Protein AF-A0A8J7LAZ9-F1 (afdb_monomer_lite)

Foldseek 3Di:
DDPPPPPPPPLFAKAFDPVLVVVLVVLQQVCCVVPVVRDHDDLVRLCVLLVHDSVLVVCRLVVVGHDHPVSSCSSQVSSPHDDDPNGIDGDDPPPPPPCPPPPDDDDDDDDDDPDDVPPPPPPPPPPDPDDDDDDDDDD

Organism: NCBI:txid2794033

pLDDT: mean 71.01, std 21.29, range [34.72, 94.5]

Structure (mmCIF, N/CA/C/O backbone):
data_AF-A0A8J7LAZ9-F1
#
_entry.id   AF-A0A8J7LAZ9-F1
#
loop_
_atom_site.group_PDB
_atom_site.id
_atom_site.type_symbol
_atom_site.label_atom_id
_atom_site.label_alt_id
_atom_site.label_comp_id
_atom_site.label_asym_id
_atom_site.label_entity_id
_atom_site.label_seq_id
_atom_site.pdbx_PDB_ins_code
_atom_site.Cartn_x
_atom_site.Cartn_y
_atom_site.Cartn_z
_atom_site.occupancy
_atom_site.B_iso_or_equiv
_atom_site.auth_seq_id
_atom_site.auth_comp_id
_atom_site.auth_asym_id
_atom_site.auth_atom_id
_atom_site.pdbx_PDB_model_num
ATOM 1 N N . MET A 1 1 ? 33.667 28.204 -15.183 1.00 37.75 1 MET A N 1
ATOM 2 C CA . MET A 1 1 ? 33.132 26.917 -15.675 1.00 37.75 1 MET A CA 1
ATOM 3 C C . MET A 1 1 ? 32.092 26.445 -14.673 1.00 37.75 1 MET A C 1
ATOM 5 O O . MET A 1 1 ? 32.464 26.043 -13.579 1.00 37.75 1 MET A O 1
ATOM 9 N N . GLU A 1 2 ? 30.807 26.599 -14.987 1.00 44.19 2 GLU A N 1
ATOM 10 C CA . GLU A 1 2 ? 29.714 26.101 -14.142 1.00 44.19 2 GLU A CA 1
ATOM 11 C C . GLU A 1 2 ? 29.584 24.583 -14.300 1.00 44.19 2 GLU A C 1
ATOM 13 O O . GLU A 1 2 ? 29.330 24.072 -15.390 1.00 44.19 2 GLU A O 1
ATOM 18 N N . LEU A 1 3 ? 29.763 23.855 -13.200 1.00 48.12 3 LEU A N 1
ATOM 19 C CA . LEU A 1 3 ? 29.484 22.426 -13.121 1.00 48.12 3 LEU A CA 1
ATOM 20 C C . LEU A 1 3 ? 27.966 22.229 -13.036 1.00 48.12 3 LEU A C 1
ATOM 22 O O . LEU A 1 3 ? 27.393 22.187 -11.947 1.00 48.12 3 LEU A O 1
ATOM 26 N N . GLN A 1 4 ? 27.312 22.091 -14.190 1.00 49.25 4 GLN A N 1
ATOM 27 C CA . GLN A 1 4 ? 25.940 21.591 -14.292 1.00 49.25 4 GLN A CA 1
ATOM 28 C C . GLN A 1 4 ? 25.941 20.111 -13.885 1.00 49.25 4 GLN A C 1
ATOM 30 O O . GLN A 1 4 ? 26.047 19.199 -14.703 1.00 49.25 4 GLN A O 1
ATOM 35 N N . GLN A 1 5 ? 25.899 19.869 -12.576 1.00 47.53 5 GLN A N 1
ATOM 36 C CA . GLN A 1 5 ? 25.811 18.541 -11.990 1.00 47.53 5 GLN A CA 1
ATOM 37 C C . GLN A 1 5 ? 24.393 18.011 -12.230 1.00 47.53 5 GLN A C 1
ATOM 39 O O . GLN A 1 5 ? 23.521 18.100 -11.362 1.00 47.53 5 GLN A O 1
ATOM 44 N N . SER A 1 6 ? 24.147 17.461 -13.421 1.00 47.62 6 SER A N 1
ATOM 45 C CA . SER A 1 6 ? 22.967 16.649 -13.701 1.00 47.62 6 SER A CA 1
ATOM 46 C C . SER A 1 6 ? 23.051 15.398 -12.828 1.00 47.62 6 SER A C 1
ATOM 48 O O . SER A 1 6 ? 23.594 14.357 -13.189 1.00 47.62 6 SER A O 1
ATOM 50 N N . LYS A 1 7 ? 22.555 15.515 -11.590 1.00 49.72 7 LYS A N 1
ATOM 51 C CA . LYS A 1 7 ? 22.322 14.373 -10.708 1.00 49.72 7 LYS A CA 1
ATOM 52 C C . LYS A 1 7 ? 21.260 13.515 -11.376 1.00 49.72 7 LYS A C 1
ATOM 54 O O . LYS A 1 7 ? 20.069 13.677 -11.108 1.00 49.72 7 LYS A O 1
ATOM 59 N N . THR A 1 8 ? 21.696 12.586 -12.220 1.00 50.84 8 THR A N 1
ATOM 60 C CA . THR A 1 8 ? 20.901 11.465 -12.709 1.00 50.84 8 THR A CA 1
ATOM 61 C C . THR A 1 8 ? 20.513 10.652 -11.481 1.00 50.84 8 THR A C 1
ATOM 63 O O . THR A 1 8 ? 21.231 9.752 -11.035 1.00 50.84 8 THR A O 1
ATOM 66 N N . LYS A 1 9 ? 19.414 11.051 -10.829 1.00 53.47 9 LYS A N 1
ATOM 67 C CA . LYS A 1 9 ? 18.845 10.337 -9.691 1.00 53.47 9 LYS A CA 1
ATOM 68 C C . LYS A 1 9 ? 18.480 8.964 -10.220 1.00 53.47 9 LYS A C 1
ATOM 70 O O . LYS A 1 9 ? 17.484 8.822 -10.922 1.00 53.47 9 LYS A O 1
ATOM 75 N N . ARG A 1 10 ? 19.307 7.963 -9.910 1.00 49.12 10 ARG A N 1
ATOM 76 C CA . ARG A 1 10 ? 19.006 6.563 -10.204 1.00 49.12 10 ARG A CA 1
ATOM 77 C C . ARG A 1 10 ? 17.632 6.287 -9.600 1.00 49.12 10 ARG A C 1
ATOM 79 O O . ARG A 1 10 ? 17.511 6.239 -8.376 1.00 49.12 10 ARG A O 1
ATOM 86 N N . ARG A 1 11 ? 16.592 6.164 -10.429 1.00 57.66 11 ARG A N 1
ATOM 87 C CA . ARG A 1 11 ? 15.229 5.866 -9.971 1.00 57.66 11 ARG A CA 1
ATOM 88 C C . ARG A 1 11 ? 15.141 4.376 -9.642 1.00 57.66 11 ARG A C 1
ATOM 90 O O . ARG A 1 11 ? 14.422 3.635 -10.284 1.00 57.66 11 ARG A O 1
ATOM 97 N N . ARG A 1 12 ? 15.934 3.927 -8.669 1.00 63.78 12 ARG A N 1
ATOM 98 C CA . ARG A 1 12 ? 15.842 2.572 -8.124 1.00 63.78 12 ARG A CA 1
ATOM 99 C C . ARG A 1 12 ? 14.596 2.508 -7.249 1.00 63.78 12 ARG A C 1
ATOM 101 O O . ARG A 1 12 ? 14.383 3.396 -6.427 1.00 63.78 12 ARG A O 1
ATOM 108 N N . GLY A 1 13 ? 13.787 1.479 -7.448 1.00 82.38 13 GLY A N 1
ATOM 109 C CA . GLY A 1 13 ? 12.598 1.222 -6.646 1.00 82.38 13 GLY A CA 1
ATOM 110 C C . GLY A 1 13 ? 11.425 0.736 -7.486 1.00 82.38 13 GLY A C 1
ATOM 111 O O . GLY A 1 13 ? 11.516 0.573 -8.703 1.00 82.38 13 GLY A O 1
ATOM 112 N N . VAL A 1 14 ? 10.314 0.511 -6.804 1.00 86.06 14 VAL A N 1
ATOM 113 C CA . VAL A 1 14 ? 9.030 0.125 -7.379 1.00 86.06 14 VAL A CA 1
ATOM 114 C C . VAL A 1 14 ? 8.025 1.255 -7.192 1.00 86.06 14 VAL A C 1
ATOM 116 O O . VAL A 1 14 ? 8.060 1.972 -6.192 1.00 86.06 14 VAL A O 1
ATOM 119 N N . VAL A 1 15 ? 7.137 1.440 -8.157 1.00 88.25 15 VAL A N 1
ATOM 120 C CA . VAL A 1 15 ? 6.013 2.382 -8.062 1.00 88.25 15 VAL A CA 1
ATOM 121 C C . VAL A 1 15 ? 4.710 1.613 -8.165 1.00 88.25 15 VAL A C 1
ATOM 123 O O . VAL A 1 15 ? 4.652 0.592 -8.848 1.00 88.25 15 VAL A O 1
ATOM 126 N N . LEU A 1 16 ? 3.668 2.095 -7.488 1.00 88.50 16 LEU A N 1
ATOM 127 C CA . LEU A 1 16 ? 2.341 1.513 -7.642 1.00 88.50 16 LEU A CA 1
ATOM 128 C C . LEU A 1 16 ? 1.821 1.760 -9.055 1.00 88.50 16 LEU A C 1
ATOM 130 O O . LEU A 1 16 ? 1.909 2.874 -9.581 1.00 88.50 16 LEU A O 1
ATOM 134 N N . THR A 1 17 ? 1.252 0.716 -9.648 1.00 89.19 17 THR A N 1
ATOM 135 C CA . THR A 1 17 ? 0.419 0.859 -10.839 1.00 89.19 17 THR A CA 1
ATOM 136 C C . THR A 1 17 ? -0.884 1.560 -10.455 1.00 89.19 17 THR A C 1
ATOM 138 O O . THR A 1 17 ? -1.249 1.651 -9.280 1.00 89.19 17 THR A O 1
ATOM 141 N N . SER A 1 18 ? -1.632 2.036 -11.448 1.00 88.19 18 SER A N 1
ATOM 142 C CA . SER A 1 18 ? -2.982 2.565 -11.221 1.00 88.19 18 SER A CA 1
ATOM 143 C C . SER A 1 18 ? -3.899 1.544 -10.531 1.00 88.19 18 SER A C 1
ATOM 145 O O . SER A 1 18 ? -4.745 1.928 -9.728 1.00 88.19 18 SER A O 1
ATOM 147 N N . ILE A 1 19 ? -3.700 0.250 -10.799 1.00 90.88 19 ILE A N 1
ATOM 148 C CA . ILE A 1 19 ? -4.445 -0.857 -10.188 1.00 90.88 19 ILE A CA 1
ATOM 149 C C . ILE A 1 19 ? -4.087 -0.990 -8.705 1.00 90.88 19 ILE A C 1
ATOM 151 O O . ILE A 1 19 ? -4.980 -0.962 -7.860 1.00 90.88 19 ILE A O 1
ATOM 155 N N . GLY A 1 20 ? -2.793 -1.079 -8.383 1.00 90.81 20 GLY A N 1
ATOM 156 C CA . GLY A 1 20 ? -2.339 -1.210 -6.998 1.00 90.81 20 GLY A CA 1
ATOM 157 C C . GLY A 1 20 ? -2.714 -0.004 -6.142 1.00 90.81 20 GLY A C 1
ATOM 158 O O . GLY A 1 20 ? -3.124 -0.164 -4.995 1.00 90.81 20 GLY A O 1
ATOM 159 N N . LEU A 1 21 ? -2.652 1.200 -6.721 1.00 90.06 21 LEU A N 1
ATOM 160 C CA . LEU A 1 21 ? -3.058 2.428 -6.041 1.00 90.06 21 LEU A CA 1
ATOM 161 C C . LEU A 1 21 ? -4.550 2.420 -5.689 1.00 90.06 21 LEU A C 1
ATOM 163 O O . LEU A 1 21 ? -4.900 2.699 -4.546 1.00 90.06 21 LEU A O 1
ATOM 167 N N . LYS A 1 22 ? -5.416 2.054 -6.642 1.00 91.44 22 LYS A N 1
ATOM 168 C CA . LYS A 1 22 ? -6.865 1.952 -6.409 1.00 91.44 22 LYS A CA 1
ATOM 169 C C . LYS A 1 22 ? -7.198 0.912 -5.344 1.00 91.44 22 LYS A C 1
ATOM 171 O O . LYS A 1 22 ? -8.017 1.190 -4.477 1.00 91.44 22 LYS A O 1
ATOM 176 N N . ARG A 1 23 ? -6.546 -0.256 -5.380 1.00 93.75 23 ARG A N 1
ATOM 177 C CA . ARG A 1 23 ? -6.754 -1.313 -4.377 1.00 93.75 23 ARG A CA 1
ATOM 178 C C . ARG A 1 23 ? -6.375 -0.847 -2.977 1.00 93.75 23 ARG A C 1
ATOM 180 O O . ARG A 1 23 ? -7.158 -1.033 -2.055 1.00 93.75 23 ARG A O 1
ATOM 187 N N . LEU A 1 24 ? -5.218 -0.198 -2.831 1.00 92.00 24 LEU A N 1
ATOM 188 C CA . LEU A 1 24 ? -4.795 0.347 -1.542 1.00 92.00 24 LEU A CA 1
ATOM 189 C C . LEU A 1 24 ? -5.757 1.439 -1.049 1.00 92.00 24 LEU A C 1
ATOM 191 O O . LEU A 1 24 ? -6.107 1.456 0.124 1.00 92.00 24 LEU A O 1
ATOM 195 N N . GLN A 1 25 ? -6.224 2.320 -1.938 1.00 91.00 25 GLN A N 1
ATOM 196 C CA . GLN A 1 25 ? -7.209 3.353 -1.594 1.00 91.00 25 GLN A CA 1
ATOM 197 C C . GLN A 1 25 ? -8.552 2.765 -1.156 1.00 91.00 25 GLN A C 1
ATOM 199 O O . GLN A 1 25 ? -9.130 3.253 -0.193 1.00 91.00 25 GLN A O 1
ATOM 204 N N . GLN A 1 26 ? -9.039 1.720 -1.828 1.00 92.38 26 GLN A N 1
ATOM 205 C CA . GLN A 1 26 ? -10.262 1.027 -1.418 1.00 92.38 26 GLN A CA 1
ATOM 206 C C . GLN A 1 26 ? -10.112 0.391 -0.037 1.00 92.38 26 GLN A C 1
ATOM 208 O O . GLN A 1 26 ? -10.969 0.604 0.806 1.00 92.38 26 GLN A O 1
ATOM 213 N N . ALA A 1 27 ? -8.993 -0.288 0.226 1.00 93.06 27 ALA A N 1
ATOM 214 C CA . ALA A 1 27 ? -8.709 -0.848 1.547 1.00 93.06 27 ALA A CA 1
ATOM 215 C C . ALA A 1 27 ? -8.694 0.222 2.648 1.00 93.06 27 ALA A C 1
ATOM 217 O O . ALA A 1 27 ? -9.222 -0.003 3.732 1.00 93.06 27 ALA A O 1
ATOM 218 N N . ILE A 1 28 ? -8.106 1.392 2.365 1.00 91.75 28 ILE A N 1
ATOM 219 C CA . ILE A 1 28 ? -8.120 2.526 3.295 1.00 91.75 28 ILE A CA 1
ATOM 220 C C . ILE A 1 28 ? -9.552 2.981 3.561 1.00 91.75 28 ILE A C 1
ATOM 222 O O . ILE A 1 28 ? -9.930 3.101 4.716 1.00 91.75 28 ILE A O 1
ATOM 226 N N . LEU A 1 29 ? -10.353 3.188 2.515 1.00 90.94 29 LEU A N 1
ATOM 227 C CA . LEU A 1 29 ? -11.747 3.615 2.653 1.00 90.94 29 LEU A CA 1
ATOM 228 C C . LEU A 1 29 ? -12.592 2.604 3.437 1.00 90.94 29 LEU A C 1
ATOM 230 O O . LEU A 1 29 ? -13.391 2.996 4.284 1.00 90.94 29 LEU A O 1
ATOM 234 N N . ASP A 1 30 ? -12.418 1.312 3.168 1.00 91.56 30 ASP A N 1
ATOM 235 C CA . ASP A 1 30 ? -13.134 0.262 3.886 1.00 91.56 30 ASP A CA 1
ATOM 236 C C . ASP A 1 30 ? -12.752 0.279 5.370 1.00 91.56 30 ASP A C 1
ATOM 238 O O . ASP A 1 30 ? -13.636 0.239 6.225 1.00 91.56 30 ASP A O 1
ATOM 242 N N . ALA A 1 31 ? -11.462 0.439 5.678 1.00 90.62 31 ALA A N 1
ATOM 243 C CA . ALA A 1 31 ? -10.976 0.550 7.048 1.00 90.62 31 ALA A CA 1
ATOM 244 C C . ALA A 1 31 ? -11.416 1.854 7.743 1.00 90.62 31 ALA A C 1
ATOM 246 O O . ALA A 1 31 ? -11.716 1.847 8.934 1.00 90.62 31 ALA A O 1
ATOM 247 N N . GLU A 1 32 ? -11.527 2.972 7.024 1.00 91.75 32 GLU A N 1
ATOM 248 C CA . GLU A 1 32 ? -12.097 4.219 7.554 1.00 91.75 32 GLU A CA 1
ATOM 249 C C . GLU A 1 32 ? -13.558 4.011 7.980 1.00 91.75 32 GLU A C 1
ATOM 251 O O . GLU A 1 32 ? -13.965 4.435 9.063 1.00 91.75 32 GLU A O 1
ATOM 256 N N . VAL A 1 33 ? -14.346 3.308 7.161 1.00 89.88 33 VAL A N 1
ATOM 257 C CA . VAL A 1 33 ? -15.755 3.013 7.455 1.00 89.88 33 VAL A CA 1
ATOM 258 C C . VAL A 1 33 ? -15.905 2.032 8.617 1.00 89.88 33 VAL A C 1
ATOM 260 O O . VAL A 1 33 ? -16.789 2.227 9.454 1.00 89.88 33 VAL A O 1
ATOM 263 N N . THR A 1 34 ? -15.080 0.987 8.679 1.00 90.62 34 THR A N 1
ATOM 264 C CA . THR A 1 34 ? -15.206 -0.066 9.698 1.00 90.62 34 THR A CA 1
ATOM 265 C C . THR A 1 34 ? -14.556 0.305 11.027 1.00 90.62 34 THR A C 1
ATOM 267 O O . THR A 1 34 ? -15.121 0.002 12.076 1.00 90.62 34 THR A O 1
ATOM 270 N N . GLU A 1 35 ? -13.401 0.969 11.005 1.00 89.00 35 GLU A N 1
ATOM 271 C CA . GLU A 1 35 ? -12.581 1.209 12.198 1.00 89.00 35 GLU A CA 1
ATOM 272 C C . GLU A 1 35 ? -12.618 2.662 12.675 1.00 89.00 35 GLU A C 1
ATOM 274 O O . GLU A 1 35 ? -12.452 2.911 13.867 1.00 89.00 35 GLU A O 1
ATOM 279 N N . ASN A 1 36 ? -12.861 3.623 11.778 1.00 89.31 36 ASN A N 1
ATOM 280 C CA . ASN A 1 36 ? -12.822 5.051 12.102 1.00 89.31 36 ASN A CA 1
ATOM 281 C C . ASN A 1 36 ? -14.190 5.737 12.013 1.00 89.31 36 ASN A C 1
ATOM 283 O O . ASN A 1 36 ? -14.266 6.936 11.778 1.00 89.31 36 ASN A O 1
ATOM 287 N N . GLN A 1 37 ? -15.284 4.985 12.162 1.00 86.81 37 GLN A N 1
ATOM 288 C CA . GLN A 1 37 ? -16.660 5.510 12.109 1.00 86.81 37 GLN A CA 1
ATOM 289 C C . GLN A 1 37 ? -17.004 6.253 10.798 1.00 86.81 37 GLN A C 1
ATOM 291 O O . GLN A 1 37 ? -17.985 6.995 10.733 1.00 86.81 37 GLN A O 1
ATOM 296 N N . GLY A 1 38 ? -16.232 6.024 9.732 1.00 85.06 38 GLY A N 1
ATOM 297 C CA . GLY A 1 38 ? -16.350 6.724 8.454 1.00 85.06 38 GLY A CA 1
ATOM 298 C C . GLY A 1 38 ? -15.568 8.035 8.360 1.00 85.06 38 GLY A C 1
ATOM 299 O O . GLY A 1 38 ? -15.676 8.710 7.333 1.00 85.06 38 GLY A O 1
ATOM 300 N N . ASP A 1 39 ? -14.787 8.396 9.378 1.00 87.06 39 ASP A N 1
ATOM 301 C CA . ASP A 1 39 ? -13.891 9.545 9.322 1.00 87.06 39 ASP A CA 1
ATOM 302 C C . ASP A 1 39 ? -12.633 9.219 8.513 1.00 87.06 39 ASP A C 1
ATOM 304 O O . ASP A 1 39 ? -12.080 8.118 8.574 1.00 87.06 39 ASP A O 1
ATOM 308 N N . ARG A 1 40 ? -12.146 10.211 7.765 1.00 87.38 40 ARG A N 1
ATOM 309 C CA . ARG A 1 40 ? -10.948 10.063 6.933 1.00 87.38 40 ARG A CA 1
ATOM 310 C C . ARG A 1 40 ? -9.686 10.019 7.778 1.00 87.38 40 ARG A C 1
ATOM 312 O O . ARG A 1 40 ? -9.546 10.820 8.704 1.00 87.38 40 ARG A O 1
ATOM 319 N N . TRP A 1 41 ? -8.730 9.178 7.399 1.00 88.56 41 TRP A N 1
ATOM 320 C CA . TRP A 1 41 ? -7.415 9.194 8.028 1.00 88.56 41 TRP A CA 1
ATOM 321 C C . TRP A 1 41 ? -6.507 10.274 7.466 1.00 88.56 41 TRP A C 1
ATOM 323 O O . TRP A 1 41 ? -6.463 10.554 6.264 1.00 88.56 41 TRP A O 1
ATOM 333 N N . THR A 1 42 ? -5.727 10.869 8.362 1.00 90.44 42 THR A N 1
ATOM 334 C CA . THR A 1 42 ? -4.651 11.775 7.982 1.00 90.44 42 THR A CA 1
ATOM 335 C C . THR A 1 42 ? -3.428 10.997 7.492 1.00 90.44 42 THR A C 1
ATOM 337 O O . THR A 1 42 ? -3.287 9.786 7.687 1.00 90.44 42 THR A O 1
ATOM 340 N N . ILE A 1 43 ? -2.502 11.710 6.848 1.00 89.25 43 ILE A N 1
ATOM 341 C CA . ILE A 1 43 ? -1.226 11.144 6.394 1.00 89.25 43 ILE A CA 1
ATOM 342 C C . ILE A 1 43 ? -0.422 10.584 7.573 1.00 89.25 43 ILE A C 1
ATOM 344 O O . ILE A 1 43 ? 0.255 9.572 7.415 1.00 89.25 43 ILE A O 1
ATOM 348 N N . GLU A 1 44 ? -0.507 11.223 8.736 1.00 90.62 44 GLU A N 1
ATOM 349 C CA . GLU A 1 44 ? 0.154 10.822 9.977 1.00 90.62 44 GLU A CA 1
ATOM 350 C C . GLU A 1 44 ? -0.437 9.511 10.504 1.00 90.62 44 GLU A C 1
ATOM 352 O O . GLU A 1 44 ? 0.303 8.559 10.727 1.00 90.62 44 GLU A O 1
ATOM 357 N N . GLN A 1 45 ? -1.766 9.401 10.571 1.00 90.94 45 GLN A N 1
ATOM 358 C CA . GLN A 1 45 ? -2.440 8.171 11.006 1.00 90.94 45 GLN A CA 1
ATOM 359 C C . GLN A 1 45 ? -2.136 6.988 10.074 1.00 90.94 45 GLN A C 1
ATOM 361 O O . GLN A 1 45 ? -1.846 5.880 10.526 1.00 90.94 45 GLN A O 1
ATOM 366 N N . LEU A 1 46 ? -2.145 7.227 8.760 1.00 91.75 46 LEU A N 1
ATOM 367 C CA . LEU A 1 46 ? -1.763 6.226 7.762 1.00 91.75 46 LEU A CA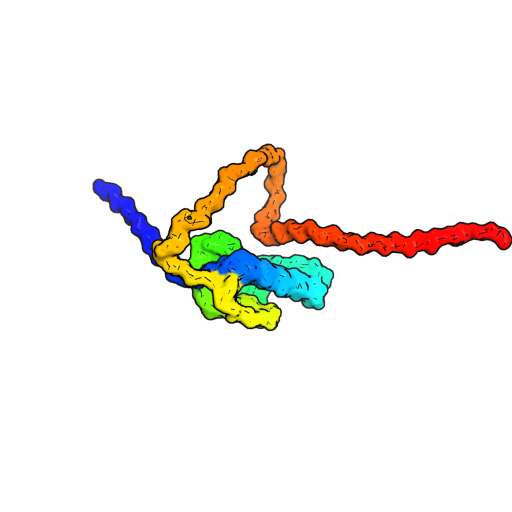 1
ATOM 368 C C . LEU A 1 46 ? -0.286 5.831 7.875 1.00 91.75 46 LEU A C 1
ATOM 370 O O . LEU A 1 46 ? 0.047 4.653 7.760 1.00 91.75 46 LEU A O 1
ATOM 374 N N . SER A 1 47 ? 0.592 6.812 8.087 1.00 91.88 47 SER A N 1
ATOM 375 C CA . SER A 1 47 ? 2.032 6.629 8.307 1.00 91.88 47 SER A CA 1
ATOM 376 C C . SER A 1 47 ? 2.283 5.710 9.503 1.00 91.88 47 SER A C 1
ATOM 378 O O . SER A 1 47 ? 3.008 4.720 9.372 1.00 91.88 47 SER A O 1
ATOM 380 N N . ASP A 1 48 ? 1.621 5.986 10.625 1.00 92.38 48 ASP A N 1
ATOM 381 C CA . ASP A 1 48 ? 1.743 5.208 11.857 1.00 92.38 48 ASP A CA 1
ATOM 382 C C . ASP A 1 48 ? 1.212 3.783 11.671 1.00 92.38 48 ASP A C 1
ATOM 384 O O . ASP A 1 48 ? 1.907 2.815 11.984 1.00 92.38 48 ASP A O 1
ATOM 388 N N . ARG A 1 49 ? 0.030 3.629 11.062 1.00 91.62 49 ARG A N 1
ATOM 389 C CA . ARG A 1 49 ? -0.572 2.311 10.809 1.00 91.62 49 ARG A CA 1
ATOM 390 C C . ARG A 1 49 ? 0.263 1.447 9.862 1.00 91.62 49 ARG A C 1
ATOM 392 O O . ARG A 1 49 ? 0.433 0.253 10.091 1.00 91.62 49 ARG A O 1
ATOM 399 N N . MET A 1 50 ? 0.782 2.033 8.785 1.00 92.44 50 MET A N 1
ATOM 400 C CA . MET A 1 50 ? 1.600 1.319 7.798 1.00 92.44 50 MET A CA 1
ATOM 401 C C . MET A 1 50 ? 3.058 1.133 8.245 1.00 92.44 50 MET A C 1
ATOM 403 O O . MET A 1 50 ? 3.824 0.470 7.542 1.00 92.44 50 MET A O 1
ATOM 407 N N . ASN A 1 51 ? 3.452 1.720 9.381 1.00 92.06 51 ASN A N 1
ATOM 408 C CA . ASN A 1 51 ? 4.820 1.741 9.892 1.00 92.06 51 ASN A CA 1
ATOM 409 C C . ASN A 1 51 ? 5.840 2.255 8.854 1.00 92.06 51 ASN A C 1
ATOM 411 O O . ASN A 1 51 ? 6.903 1.666 8.626 1.00 92.06 51 ASN A O 1
ATOM 415 N N . ILE A 1 52 ? 5.493 3.347 8.168 1.00 91.69 52 ILE A N 1
ATOM 416 C CA . ILE A 1 52 ? 6.355 4.012 7.182 1.00 91.69 52 ILE A CA 1
ATOM 417 C C . ILE A 1 52 ? 6.317 5.517 7.395 1.00 91.69 52 ILE A C 1
ATOM 419 O O . ILE A 1 52 ? 5.313 6.047 7.828 1.00 91.69 52 ILE A O 1
ATOM 423 N N . SER A 1 53 ? 7.377 6.243 7.032 1.00 90.31 53 SER A N 1
ATOM 424 C CA . SER A 1 53 ? 7.358 7.702 7.206 1.00 90.31 53 SER A CA 1
ATOM 425 C C . SER A 1 53 ? 6.301 8.385 6.324 1.00 90.31 53 SER A C 1
ATOM 427 O O . SER A 1 53 ? 6.163 8.051 5.141 1.00 90.31 53 SER A O 1
ATOM 429 N N . ALA A 1 54 ? 5.668 9.443 6.835 1.00 90.12 54 ALA A N 1
ATOM 430 C CA . ALA A 1 54 ? 4.802 10.341 6.062 1.00 90.12 54 ALA A CA 1
ATOM 431 C C . ALA A 1 54 ? 5.462 10.854 4.764 1.00 90.12 54 ALA A C 1
ATOM 433 O O . ALA A 1 54 ? 4.807 11.046 3.737 1.00 90.12 54 ALA A O 1
ATOM 434 N N . LYS A 1 55 ? 6.791 11.028 4.760 1.00 88.44 55 LYS A N 1
ATOM 435 C CA . LYS A 1 55 ? 7.559 11.389 3.557 1.00 88.44 55 LYS A CA 1
ATOM 436 C C . LYS A 1 55 ? 7.536 10.275 2.507 1.00 88.44 55 LYS A C 1
ATOM 438 O O . LYS A 1 55 ? 7.403 10.556 1.317 1.00 88.44 55 LYS A O 1
ATOM 443 N N . THR A 1 56 ? 7.664 9.019 2.927 1.00 87.94 56 THR A N 1
ATOM 444 C CA . THR A 1 56 ? 7.536 7.847 2.048 1.00 87.94 56 THR A CA 1
ATOM 445 C C . THR A 1 56 ? 6.112 7.718 1.522 1.00 87.94 56 THR A C 1
ATOM 447 O O . THR A 1 56 ? 5.938 7.484 0.327 1.00 87.94 56 THR A O 1
ATOM 450 N N . LEU A 1 57 ? 5.113 7.955 2.374 1.00 88.94 57 LEU A N 1
ATOM 451 C CA . LEU A 1 57 ? 3.706 7.928 1.990 1.00 88.94 57 LEU A CA 1
ATOM 452 C C . LEU A 1 57 ? 3.394 9.002 0.926 1.00 88.94 57 LEU A C 1
ATOM 454 O O . LEU A 1 57 ? 2.850 8.698 -0.130 1.00 88.94 57 LEU A O 1
ATOM 458 N N . ASN A 1 58 ? 3.866 10.238 1.109 1.00 87.44 58 ASN A N 1
ATOM 459 C CA . ASN A 1 58 ? 3.739 11.297 0.098 1.00 87.44 58 ASN A CA 1
ATOM 460 C C . ASN A 1 58 ? 4.422 10.953 -1.240 1.00 87.44 58 ASN A C 1
ATOM 462 O O . ASN A 1 58 ? 3.909 11.298 -2.308 1.00 87.44 58 ASN A O 1
ATOM 466 N N . ARG A 1 59 ? 5.562 10.244 -1.209 1.00 85.69 59 ARG A N 1
ATOM 467 C CA . ARG A 1 59 ? 6.241 9.754 -2.426 1.00 85.69 59 ARG A CA 1
ATOM 468 C C . ARG A 1 59 ? 5.418 8.684 -3.139 1.00 85.69 59 ARG A C 1
ATOM 470 O O . ARG A 1 59 ? 5.377 8.700 -4.369 1.00 85.69 59 ARG A O 1
ATOM 477 N N . LEU A 1 60 ? 4.771 7.803 -2.375 1.00 85.50 60 LEU A N 1
ATOM 478 C CA . LEU A 1 60 ? 3.881 6.761 -2.880 1.00 85.50 60 LEU A CA 1
ATOM 479 C C . LEU A 1 60 ? 2.699 7.376 -3.642 1.00 85.50 60 LEU A C 1
ATOM 481 O O . LEU A 1 60 ? 2.464 7.012 -4.793 1.00 85.50 60 LEU A O 1
ATOM 485 N N . TRP A 1 61 ? 2.033 8.371 -3.046 1.00 84.75 61 TRP A N 1
ATOM 486 C CA . TRP A 1 61 ? 0.898 9.074 -3.659 1.00 84.75 61 TRP A CA 1
ATOM 487 C C . TRP A 1 61 ? 1.297 9.900 -4.879 1.00 84.75 61 TRP A C 1
ATOM 489 O O . TRP A 1 61 ? 0.655 9.828 -5.925 1.00 84.75 61 TRP A O 1
ATOM 499 N N . SER A 1 62 ? 2.400 10.643 -4.777 1.00 80.56 62 SER A N 1
ATOM 500 C CA . SER A 1 62 ? 2.877 11.491 -5.875 1.00 80.56 62 SER A CA 1
ATOM 501 C C . SER A 1 62 ? 3.427 10.691 -7.061 1.00 80.56 62 SER A C 1
ATOM 503 O O . SER A 1 62 ? 3.730 11.285 -8.091 1.00 80.56 62 SER A O 1
ATOM 505 N N . ARG A 1 63 ? 3.667 9.374 -6.909 1.00 74.06 63 ARG A N 1
ATOM 506 C CA . ARG A 1 63 ? 4.366 8.503 -7.887 1.00 74.06 63 ARG A CA 1
ATOM 507 C C . ARG A 1 63 ? 5.692 9.093 -8.410 1.00 74.06 63 ARG A C 1
ATOM 509 O O . ARG A 1 63 ? 6.241 8.675 -9.428 1.00 74.06 63 ARG A O 1
ATOM 516 N N . SER A 1 64 ? 6.242 10.066 -7.682 1.00 68.31 64 SER A N 1
ATOM 517 C CA . SER A 1 64 ? 7.355 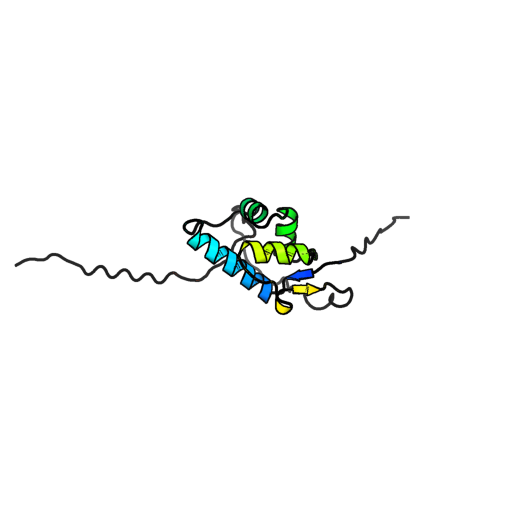10.908 -8.123 1.00 68.31 64 SER A CA 1
ATOM 518 C C . SER A 1 64 ? 8.683 10.161 -8.046 1.00 68.31 64 SER A C 1
ATOM 520 O O . SER A 1 64 ? 9.605 10.420 -8.821 1.00 68.31 64 SER A O 1
ATOM 522 N N . GLN A 1 65 ? 8.805 9.192 -7.137 1.00 73.81 65 GLN A N 1
ATOM 523 C CA . GLN A 1 65 ? 10.003 8.373 -6.976 1.00 73.81 65 GLN A CA 1
ATOM 524 C C . GLN A 1 65 ? 9.622 6.966 -6.516 1.00 73.81 65 GLN A C 1
ATOM 526 O O . GLN A 1 65 ? 8.743 6.819 -5.670 1.00 73.81 65 GLN A O 1
ATOM 531 N N . GLY A 1 66 ? 10.322 5.955 -7.037 1.00 81.25 66 GLY A N 1
ATOM 532 C CA . GLY A 1 66 ? 10.156 4.570 -6.601 1.00 81.25 66 GLY A CA 1
ATOM 533 C C . GLY A 1 66 ? 10.425 4.399 -5.105 1.00 81.25 66 GLY A C 1
ATOM 534 O O . GLY A 1 66 ? 11.332 5.023 -4.545 1.00 81.25 66 GLY A O 1
ATOM 535 N N . VAL A 1 67 ? 9.613 3.574 -4.455 1.00 85.00 67 VAL A N 1
ATOM 536 C CA . VAL A 1 67 ? 9.780 3.129 -3.065 1.00 85.00 67 VAL A CA 1
ATOM 537 C C . VAL A 1 67 ? 10.376 1.720 -3.039 1.00 85.00 67 VAL A C 1
ATOM 539 O O . VAL A 1 67 ? 10.481 1.066 -4.076 1.00 85.00 67 VAL A O 1
ATOM 542 N N . ASP A 1 68 ? 10.774 1.227 -1.871 1.00 87.62 68 ASP A N 1
ATOM 543 C CA . ASP A 1 68 ? 11.240 -0.153 -1.750 1.00 87.62 68 ASP A CA 1
ATOM 544 C C . ASP A 1 68 ? 10.067 -1.134 -1.835 1.00 87.62 68 ASP A C 1
ATOM 546 O O . ASP A 1 68 ? 8.977 -0.879 -1.320 1.00 87.62 68 ASP A O 1
ATOM 550 N N . ARG A 1 69 ? 10.287 -2.318 -2.421 1.00 88.56 69 ARG A N 1
ATOM 551 C CA . ARG A 1 69 ? 9.246 -3.362 -2.482 1.00 88.56 69 ARG A CA 1
ATOM 552 C C . ARG A 1 69 ? 8.762 -3.766 -1.089 1.00 88.56 69 ARG A C 1
ATOM 554 O O . ARG A 1 69 ? 7.576 -4.006 -0.902 1.00 88.56 69 ARG A O 1
ATOM 561 N N . LYS A 1 70 ? 9.666 -3.802 -0.104 1.00 89.62 70 LYS A N 1
ATOM 562 C CA . LYS A 1 70 ? 9.321 -4.083 1.299 1.00 89.62 70 LYS A CA 1
ATOM 563 C C . LYS A 1 70 ? 8.336 -3.052 1.859 1.00 89.62 70 LYS A C 1
ATOM 565 O O . LYS A 1 70 ? 7.417 -3.440 2.564 1.00 89.62 70 LYS A O 1
ATOM 570 N N . THR A 1 71 ? 8.483 -1.776 1.495 1.00 90.25 71 THR A N 1
ATOM 571 C CA . THR A 1 71 ? 7.540 -0.715 1.872 1.00 90.25 71 THR A CA 1
ATOM 572 C C . THR A 1 71 ? 6.148 -1.001 1.322 1.00 90.25 71 THR A C 1
ATOM 574 O O . THR A 1 71 ? 5.192 -0.940 2.080 1.00 90.25 71 THR A O 1
ATOM 577 N N . LEU A 1 72 ? 6.023 -1.381 0.043 1.00 90.50 72 LEU A N 1
ATOM 578 C CA . LEU A 1 72 ? 4.716 -1.740 -0.522 1.00 90.50 72 LEU A CA 1
ATOM 579 C C . LEU A 1 72 ? 4.084 -2.931 0.200 1.00 90.50 72 LEU A C 1
ATOM 581 O O . LEU A 1 72 ? 2.887 -2.919 0.462 1.00 90.50 72 LEU A O 1
ATOM 585 N N . VAL A 1 73 ? 4.885 -3.937 0.559 1.00 92.44 73 VAL A N 1
ATOM 586 C CA . VAL A 1 73 ? 4.400 -5.087 1.333 1.00 92.44 73 VAL A CA 1
ATOM 587 C C . VAL A 1 73 ? 3.875 -4.647 2.702 1.00 92.44 73 VAL A C 1
ATOM 589 O O . VAL A 1 73 ? 2.808 -5.101 3.095 1.00 92.44 73 VAL A O 1
ATOM 592 N N . LEU A 1 74 ? 4.581 -3.759 3.411 1.00 92.75 74 LEU A N 1
ATOM 593 C CA . LEU A 1 74 ? 4.117 -3.216 4.695 1.00 92.75 74 LEU A CA 1
ATOM 594 C C . LEU A 1 74 ? 2.815 -2.424 4.537 1.00 92.75 74 LEU A C 1
ATOM 596 O O . LEU A 1 74 ? 1.870 -2.663 5.282 1.00 92.75 74 LEU A O 1
ATOM 600 N N . CYS A 1 75 ? 2.740 -1.551 3.528 1.00 92.00 75 CYS A N 1
ATOM 601 C CA . CYS A 1 75 ? 1.538 -0.772 3.245 1.00 92.00 75 CYS A CA 1
ATOM 602 C C . CYS A 1 75 ? 0.325 -1.665 2.987 1.00 92.00 75 CYS A C 1
ATOM 604 O O . CYS A 1 75 ? -0.730 -1.397 3.536 1.00 92.00 75 CYS A O 1
ATOM 606 N N . PHE A 1 76 ? 0.463 -2.716 2.174 1.00 94.12 76 PHE A N 1
ATOM 607 C CA . PHE A 1 76 ? -0.648 -3.621 1.867 1.00 94.12 76 PHE A CA 1
ATOM 608 C C . PHE A 1 76 ? -1.039 -4.461 3.088 1.00 94.12 76 PHE A C 1
ATOM 610 O O . PHE A 1 76 ? -2.217 -4.544 3.428 1.00 94.12 76 PHE A O 1
ATOM 617 N N . ARG A 1 77 ? -0.055 -4.999 3.817 1.00 94.50 77 ARG A N 1
ATOM 618 C CA . ARG A 1 77 ? -0.306 -5.806 5.021 1.00 94.50 77 ARG A CA 1
ATOM 619 C C . ARG A 1 77 ? -0.998 -5.038 6.145 1.00 94.50 77 ARG A C 1
ATOM 621 O O . ARG A 1 77 ? -1.732 -5.648 6.907 1.00 94.50 77 ARG A O 1
ATOM 628 N N . ALA A 1 78 ? -0.811 -3.722 6.237 1.00 93.56 78 ALA A N 1
ATOM 629 C CA . ALA A 1 78 ? -1.502 -2.881 7.220 1.00 93.56 78 ALA A CA 1
ATOM 630 C C . ALA A 1 78 ? -3.038 -2.836 7.042 1.00 93.56 78 ALA A C 1
ATOM 632 O O . ALA A 1 78 ? -3.750 -2.373 7.937 1.00 93.56 78 ALA A O 1
ATOM 633 N N . PHE A 1 79 ? -3.531 -3.314 5.896 1.00 92.44 79 PHE A N 1
ATOM 634 C CA . PHE A 1 79 ? -4.949 -3.440 5.543 1.00 92.44 79 PHE A CA 1
ATOM 635 C C . PHE A 1 79 ? -5.327 -4.884 5.214 1.00 92.44 79 PHE A C 1
ATOM 637 O O . PHE A 1 79 ? -6.270 -5.112 4.464 1.00 92.44 79 PHE A O 1
ATOM 644 N N . ASP A 1 80 ? -4.550 -5.850 5.712 1.00 91.94 80 ASP A N 1
ATOM 645 C CA . ASP A 1 80 ? -4.759 -7.278 5.450 1.00 91.94 80 ASP A CA 1
ATOM 646 C C . ASP A 1 80 ? -4.737 -7.645 3.948 1.00 91.94 80 ASP A C 1
ATOM 648 O O . ASP A 1 80 ? -5.313 -8.634 3.506 1.00 91.94 80 ASP A O 1
ATOM 652 N N . LEU A 1 81 ? -4.050 -6.844 3.124 1.00 92.81 81 LEU A N 1
ATOM 653 C CA . LEU A 1 81 ? -3.906 -7.108 1.696 1.00 92.81 81 LEU A CA 1
ATOM 654 C C . LEU A 1 81 ? -2.580 -7.799 1.370 1.00 92.81 81 LEU A C 1
ATOM 656 O O . LEU A 1 81 ? -1.515 -7.483 1.912 1.00 92.81 81 LEU A O 1
ATOM 660 N N . GLU A 1 82 ? -2.622 -8.670 0.364 1.00 93.69 82 GLU A N 1
ATOM 661 C CA . GLU A 1 82 ? -1.430 -9.213 -0.280 1.00 93.69 82 GLU A CA 1
ATOM 662 C C . GLU A 1 82 ? -0.998 -8.364 -1.483 1.00 93.69 82 GLU A C 1
ATOM 664 O O . GLU A 1 82 ? -1.803 -7.977 -2.337 1.00 93.69 82 GLU A O 1
ATOM 669 N N . LEU A 1 83 ? 0.310 -8.097 -1.567 1.00 91.88 83 LEU A N 1
ATOM 670 C CA . LEU A 1 83 ? 0.911 -7.380 -2.688 1.00 91.88 83 LEU A CA 1
ATOM 671 C C . LEU A 1 83 ? 1.126 -8.325 -3.879 1.00 91.88 83 LEU A C 1
ATOM 673 O O . LEU A 1 83 ? 1.995 -9.202 -3.835 1.00 91.88 83 LEU A O 1
ATOM 677 N N . HIS A 1 84 ? 0.422 -8.085 -4.982 1.00 92.50 84 HIS A N 1
ATOM 678 C CA . HIS A 1 84 ? 0.591 -8.824 -6.230 1.00 92.50 84 HIS A CA 1
ATOM 679 C C . HIS A 1 84 ? 1.515 -8.106 -7.218 1.00 92.50 84 HIS A C 1
ATOM 681 O O . HIS A 1 84 ? 1.718 -6.895 -7.177 1.00 92.50 84 HIS A O 1
ATOM 687 N N . ALA A 1 85 ? 2.042 -8.863 -8.184 1.00 88.81 85 ALA A N 1
ATOM 688 C CA . ALA A 1 85 ? 2.888 -8.327 -9.253 1.00 88.81 85 ALA A CA 1
ATOM 689 C C . ALA A 1 85 ? 2.175 -7.287 -10.141 1.00 88.81 85 ALA A C 1
ATOM 691 O O . ALA A 1 85 ? 2.834 -6.458 -10.749 1.00 88.81 85 ALA A O 1
ATOM 692 N N . LYS A 1 86 ? 0.836 -7.304 -10.198 1.00 90.31 86 LYS A N 1
ATOM 693 C CA . LYS A 1 86 ? 0.037 -6.315 -10.944 1.00 90.31 86 LYS A CA 1
ATOM 694 C C . LYS A 1 86 ? -0.069 -4.966 -10.226 1.00 90.31 86 LYS A C 1
ATOM 696 O O . LYS A 1 86 ? -0.406 -3.967 -10.859 1.00 90.31 86 LYS A O 1
ATOM 701 N N . ASP A 1 87 ? 0.202 -4.929 -8.922 1.00 89.00 87 ASP A N 1
ATOM 702 C CA . ASP A 1 87 ? 0.021 -3.731 -8.098 1.00 89.00 87 ASP A CA 1
ATOM 703 C C . ASP A 1 87 ? 1.196 -2.759 -8.205 1.00 89.00 87 ASP A C 1
ATOM 705 O O . ASP A 1 87 ? 1.055 -1.582 -7.879 1.00 89.00 87 ASP A O 1
ATOM 709 N N . TYR A 1 88 ? 2.357 -3.222 -8.670 1.00 90.44 88 TYR A N 1
ATOM 710 C CA . TYR A 1 88 ? 3.555 -2.403 -8.778 1.00 90.44 88 TYR A CA 1
ATOM 711 C C . TYR A 1 88 ? 4.327 -2.682 -10.061 1.00 90.44 88 TYR A C 1
ATOM 713 O O . TYR A 1 88 ? 4.256 -3.763 -10.635 1.00 90.44 88 TYR A O 1
ATOM 721 N N . THR A 1 89 ? 5.104 -1.697 -10.490 1.00 89.75 89 THR A N 1
ATOM 722 C CA . THR A 1 89 ? 6.068 -1.843 -11.577 1.00 89.75 89 THR A CA 1
ATOM 723 C C . THR A 1 89 ? 7.445 -1.398 -11.110 1.00 89.75 89 THR A C 1
ATOM 725 O O . THR A 1 89 ? 7.581 -0.522 -10.247 1.00 89.75 89 THR A O 1
ATOM 728 N N . VAL A 1 90 ? 8.479 -2.047 -11.636 1.00 84.94 90 VAL A N 1
ATOM 729 C CA . VAL A 1 90 ? 9.868 -1.690 -11.356 1.00 84.94 90 VAL A CA 1
ATOM 730 C C . VAL A 1 90 ? 10.217 -0.486 -12.214 1.00 84.94 90 VAL A C 1
ATOM 732 O O . VAL A 1 90 ? 10.007 -0.491 -13.426 1.00 84.94 90 VAL A O 1
ATOM 735 N N . VAL A 1 91 ? 10.770 0.550 -11.589 1.00 77.81 91 VAL A N 1
ATOM 736 C CA . VAL A 1 91 ? 11.296 1.683 -12.343 1.00 77.81 91 VAL A CA 1
ATOM 737 C C . VAL A 1 91 ? 12.639 1.257 -12.929 1.00 77.81 91 VAL A C 1
ATOM 739 O O . VAL A 1 91 ? 13.669 1.281 -12.256 1.00 77.81 91 VAL A O 1
ATOM 742 N N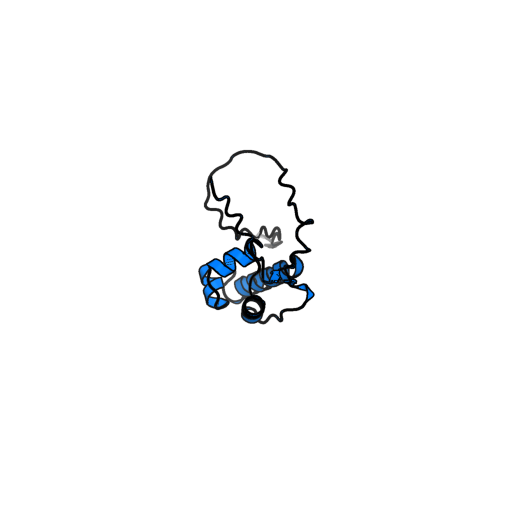 . THR A 1 92 ? 12.615 0.795 -14.175 1.00 66.69 92 THR A N 1
ATOM 743 C CA . THR A 1 92 ? 13.816 0.586 -14.984 1.00 66.69 92 THR A CA 1
ATOM 744 C C . THR A 1 92 ? 14.148 1.881 -15.720 1.00 66.69 92 THR A C 1
ATOM 746 O O . THR A 1 92 ? 13.274 2.708 -15.985 1.00 66.69 92 THR A O 1
ATOM 749 N N . SER A 1 93 ? 15.423 2.077 -16.057 1.00 60.22 93 SER A N 1
ATOM 750 C CA . SER A 1 93 ? 15.894 3.224 -16.850 1.00 60.22 93 SER A CA 1
ATOM 751 C C . SER A 1 93 ? 15.222 3.327 -18.231 1.00 60.22 93 SER A C 1
ATOM 753 O O . SER A 1 93 ? 15.358 4.341 -18.900 1.00 60.22 93 SER A O 1
ATOM 755 N N . GLU A 1 94 ? 14.503 2.280 -18.632 1.00 55.09 94 GLU A N 1
ATOM 756 C CA . GLU A 1 94 ? 13.948 2.028 -19.963 1.00 55.09 94 GLU A CA 1
ATOM 757 C C . GLU A 1 94 ? 12.452 2.395 -20.056 1.00 55.09 94 GLU A C 1
ATOM 759 O O . GLU A 1 94 ? 11.891 2.436 -21.140 1.00 55.09 94 GLU A O 1
ATOM 764 N N . ASN A 1 95 ? 11.797 2.710 -18.929 1.00 54.56 95 ASN A N 1
ATOM 765 C CA . ASN A 1 95 ? 10.356 3.007 -18.852 1.00 54.56 95 ASN A CA 1
ATOM 766 C C . ASN A 1 95 ? 10.038 4.521 -18.795 1.00 54.56 95 ASN A C 1
ATOM 768 O O . ASN A 1 95 ? 8.993 4.923 -18.284 1.00 54.56 95 ASN A O 1
ATOM 772 N N . ILE A 1 96 ? 10.959 5.385 -19.243 1.00 56.16 96 ILE A N 1
ATOM 773 C CA . ILE A 1 96 ? 10.908 6.840 -18.989 1.00 56.16 96 ILE A CA 1
ATOM 774 C C . ILE A 1 96 ? 10.046 7.622 -20.003 1.00 56.16 96 ILE A C 1
ATOM 776 O O . ILE A 1 96 ? 9.682 8.757 -19.715 1.00 56.16 96 ILE A O 1
ATOM 780 N N . GLU A 1 97 ? 9.628 7.044 -21.131 1.00 49.38 97 GLU A N 1
ATOM 781 C CA . GLU A 1 97 ? 9.060 7.857 -22.225 1.00 49.38 97 GLU A CA 1
ATOM 782 C C . GLU A 1 97 ? 7.522 7.971 -22.276 1.00 49.38 97 GLU A C 1
ATOM 784 O O . GLU A 1 97 ? 7.020 8.828 -22.993 1.00 49.38 97 GLU A O 1
ATOM 789 N N . ASN A 1 98 ? 6.744 7.211 -21.491 1.00 44.53 98 ASN A N 1
ATOM 790 C CA . ASN A 1 98 ? 5.302 7.053 -21.784 1.00 44.53 98 ASN A CA 1
ATOM 791 C C . ASN A 1 98 ? 4.287 7.657 -20.797 1.00 44.53 98 ASN A C 1
ATOM 793 O O . ASN A 1 98 ? 3.095 7.441 -20.965 1.00 44.53 98 ASN A O 1
ATOM 797 N N . GLU A 1 99 ? 4.690 8.449 -19.802 1.00 49.12 99 GLU A N 1
ATOM 798 C CA . GLU A 1 99 ? 3.722 9.144 -18.927 1.00 49.12 99 GLU A CA 1
ATOM 799 C C . GLU A 1 99 ? 4.046 10.643 -18.852 1.00 49.12 99 GLU A C 1
ATOM 801 O O . GLU A 1 99 ? 4.214 11.232 -17.781 1.00 49.12 99 GLU A O 1
ATOM 806 N N . VAL A 1 100 ? 4.157 11.269 -20.028 1.00 49.62 100 VAL A N 1
ATOM 807 C CA . VAL A 1 100 ? 3.985 12.718 -20.172 1.00 49.62 100 VAL A CA 1
ATOM 808 C C . VAL A 1 100 ? 2.512 13.000 -19.884 1.00 49.62 100 VAL A C 1
ATOM 810 O O . VAL A 1 100 ? 1.649 12.875 -20.746 1.00 49.62 100 VAL A O 1
ATOM 813 N N . PHE A 1 101 ? 2.224 13.301 -18.619 1.00 45.47 101 PHE A N 1
ATOM 814 C CA . PHE A 1 101 ? 0.923 13.765 -18.163 1.00 45.47 101 PHE A CA 1
ATOM 815 C C . PHE A 1 101 ? 0.628 15.100 -18.856 1.00 45.47 101 PHE A C 1
ATOM 817 O O . PHE A 1 101 ? 1.151 16.144 -18.453 1.00 45.47 101 PHE A O 1
ATOM 824 N N . ASP A 1 102 ? -0.159 15.025 -19.934 1.00 39.66 102 ASP A N 1
ATOM 825 C CA . ASP A 1 102 ? -0.712 16.158 -20.668 1.00 39.66 102 ASP A CA 1
ATOM 826 C C . ASP A 1 102 ? -1.439 17.078 -19.685 1.00 39.66 102 ASP A C 1
ATOM 828 O O . ASP A 1 102 ? -2.564 16.850 -19.236 1.00 39.66 102 ASP A O 1
ATOM 832 N N . SER A 1 103 ? -0.708 18.105 -19.278 1.00 60.00 103 SER A N 1
ATOM 833 C CA . SER A 1 103 ? -1.187 19.175 -18.430 1.00 60.00 103 SER A CA 1
ATOM 834 C C . SER A 1 103 ? -1.860 20.192 -19.338 1.00 60.00 103 SER A C 1
ATOM 836 O O . SER A 1 103 ? -1.294 21.241 -19.635 1.00 60.00 103 SER A O 1
ATOM 838 N N . SER A 1 104 ? -3.071 19.884 -19.791 1.00 51.44 104 SER A N 1
ATOM 839 C CA . SER A 1 104 ? -3.902 20.855 -20.491 1.00 51.44 104 SER A CA 1
ATOM 840 C C . SER A 1 104 ? -5.377 20.623 -20.201 1.00 51.44 104 SER A C 1
ATOM 842 O O . SER A 1 104 ? -6.088 19.912 -20.901 1.00 51.44 104 SER A O 1
ATOM 844 N N . SER A 1 105 ? -5.867 21.282 -19.153 1.00 46.47 105 SER A N 1
ATOM 845 C CA . SER A 1 105 ? -7.225 21.823 -19.149 1.00 46.47 105 SER A CA 1
ATOM 846 C C . SER A 1 105 ? -7.281 23.039 -18.227 1.00 46.47 105 SER A C 1
ATOM 848 O O . SER A 1 105 ? -7.164 22.949 -17.007 1.00 46.47 105 SER A O 1
ATOM 850 N N . LYS A 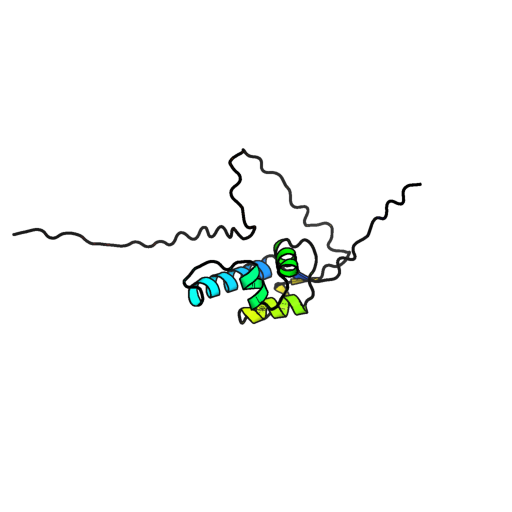1 106 ? -7.409 24.204 -18.871 1.00 50.34 106 LYS A N 1
ATOM 851 C CA . LYS A 1 106 ? -7.778 25.504 -18.296 1.00 50.34 106 LYS A CA 1
ATOM 852 C C . LYS A 1 106 ? -9.050 25.375 -17.444 1.00 50.34 106 LYS A C 1
ATOM 854 O O . LYS A 1 106 ? -10.015 24.796 -17.923 1.00 50.34 106 LYS A O 1
ATOM 859 N N . SER A 1 107 ? -9.105 26.037 -16.283 1.00 42.69 107 SER A N 1
ATOM 860 C CA . SER A 1 107 ? -9.993 27.200 -16.071 1.00 42.69 107 SER A CA 1
ATOM 861 C C . SER A 1 107 ? -10.004 27.705 -14.613 1.00 42.69 107 SER A C 1
ATOM 863 O O . SER A 1 107 ? -10.166 26.941 -13.671 1.00 42.69 107 SER A O 1
ATOM 865 N N . SER A 1 108 ? -9.877 29.033 -14.493 1.00 38.47 108 SER A N 1
ATOM 866 C CA . SER A 1 108 ? -10.471 29.954 -13.502 1.00 38.47 108 SER A CA 1
ATOM 867 C C . SER A 1 108 ? -10.382 29.677 -11.986 1.00 38.47 108 SER A C 1
ATOM 869 O O . SER A 1 108 ? -11.187 28.962 -11.406 1.00 38.47 108 SER A O 1
ATOM 871 N N . LYS A 1 109 ? -9.467 30.423 -11.351 1.00 52.41 109 LYS A N 1
ATOM 872 C CA . LYS A 1 109 ? -9.606 31.214 -10.107 1.00 52.41 109 LYS A CA 1
ATOM 873 C C . LYS A 1 109 ? -10.833 30.938 -9.211 1.00 52.41 109 LYS A C 1
ATOM 875 O O . LYS A 1 109 ? -11.903 31.448 -9.505 1.00 52.41 109 LYS A O 1
ATOM 880 N N . VAL A 1 110 ? -10.607 30.295 -8.059 1.00 44.53 110 VAL A N 1
ATOM 881 C CA . VAL A 1 110 ? -11.271 30.549 -6.757 1.00 44.53 110 VAL A CA 1
ATOM 882 C C . VAL A 1 110 ? -10.424 29.959 -5.613 1.00 44.53 110 VAL A C 1
ATOM 884 O O . VAL A 1 110 ? -9.482 29.210 -5.848 1.00 44.53 110 VAL A O 1
ATOM 887 N N . GLU A 1 111 ? -10.694 30.434 -4.403 1.00 39.25 111 GLU A N 1
ATOM 888 C CA . GLU A 1 111 ? -9.807 30.619 -3.252 1.00 39.25 111 GLU A CA 1
ATOM 889 C C . GLU A 1 111 ? -9.088 29.399 -2.650 1.00 39.25 111 GLU A C 1
ATOM 891 O O . GLU A 1 111 ? -9.521 28.252 -2.693 1.00 39.25 111 GLU A O 1
ATOM 896 N N . LYS A 1 112 ? -7.955 29.728 -2.016 1.00 42.12 112 LYS A N 1
ATOM 897 C CA . LYS A 1 112 ? -7.083 28.877 -1.202 1.00 42.12 112 LYS A CA 1
ATOM 898 C C . LYS A 1 112 ? -7.859 28.316 0.001 1.00 42.12 112 LYS A C 1
ATOM 900 O O . LYS A 1 112 ? -7.902 28.933 1.059 1.00 42.12 112 LYS A O 1
ATOM 905 N N . VAL A 1 113 ? -8.392 27.109 -0.135 1.00 34.72 113 VAL A N 1
ATOM 906 C CA . VAL A 1 113 ? -8.697 26.239 1.005 1.00 34.72 113 VAL A CA 1
ATOM 907 C C . VAL A 1 113 ? -7.704 25.089 0.919 1.00 34.72 113 VAL A C 1
ATOM 909 O O . VAL A 1 113 ? -7.636 24.418 -0.105 1.00 34.72 113 VAL A O 1
ATOM 912 N N . ASN A 1 114 ? -6.853 24.983 1.941 1.00 45.09 114 ASN A N 1
ATOM 913 C CA . ASN A 1 114 ? -5.914 23.899 2.252 1.00 45.09 114 ASN A CA 1
ATOM 914 C C . ASN A 1 114 ? -6.310 22.522 1.676 1.00 45.09 114 ASN A C 1
ATOM 916 O O . ASN A 1 114 ? -6.827 21.642 2.360 1.00 45.09 114 ASN A O 1
ATOM 920 N N . SER A 1 115 ? -6.001 22.317 0.399 1.00 38.66 115 SER A N 1
ATOM 921 C CA . SER A 1 115 ? -6.242 21.074 -0.309 1.00 38.66 115 SER A CA 1
ATOM 922 C C . SER A 1 115 ? -5.168 20.076 0.091 1.00 38.66 115 SER A C 1
ATOM 924 O O . SER A 1 115 ? -4.091 19.987 -0.499 1.00 38.66 115 SER A O 1
ATOM 926 N N . SER A 1 116 ? -5.477 19.310 1.136 1.00 43.09 116 SER A N 1
ATOM 927 C CA . SER A 1 116 ? -4.826 18.028 1.361 1.00 43.09 116 SER A CA 1
ATOM 928 C C . SER A 1 116 ? -4.858 17.238 0.040 1.00 43.09 116 SER A C 1
ATOM 930 O O . SER A 1 116 ? -5.928 17.131 -0.575 1.00 43.09 116 SER A O 1
ATOM 932 N N . PRO A 1 117 ? -3.728 16.666 -0.414 1.00 45.16 117 PRO A N 1
ATOM 933 C CA . PRO A 1 117 ? -3.657 15.877 -1.649 1.00 45.16 117 PRO A CA 1
ATOM 934 C C . PRO A 1 117 ? -4.520 14.600 -1.601 1.00 45.16 117 PRO A C 1
ATOM 936 O O . PRO A 1 117 ? -4.584 13.857 -2.574 1.00 45.16 117 PRO A O 1
ATOM 939 N N . PHE A 1 118 ? -5.212 14.360 -0.484 1.00 43.25 118 PHE A N 1
ATOM 940 C CA . PHE A 1 118 ? -6.090 13.229 -0.216 1.00 43.25 118 PHE A CA 1
ATOM 941 C C . PHE A 1 118 ? -7.542 13.410 -0.684 1.00 43.25 118 PHE A C 1
ATOM 943 O O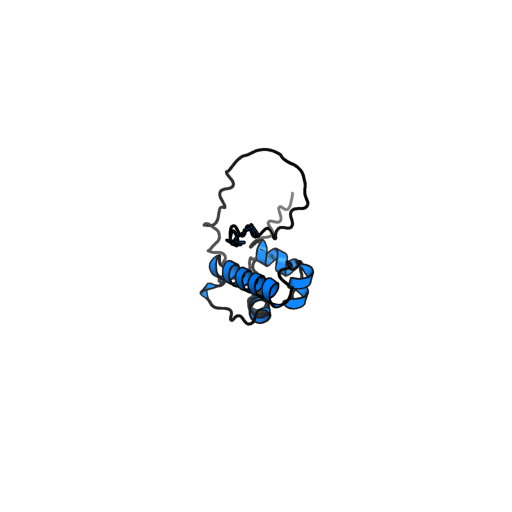 . PHE A 1 118 ? -8.426 12.692 -0.219 1.00 43.25 118 PHE A O 1
ATOM 950 N N . SER A 1 119 ? -7.835 14.361 -1.580 1.00 38.75 119 SER A N 1
ATOM 951 C CA . SER A 1 119 ? -9.191 14.507 -2.129 1.00 38.75 119 SER A CA 1
ATOM 952 C C . SER A 1 119 ? -9.517 13.364 -3.093 1.00 38.75 119 SER A C 1
ATOM 954 O O . SER A 1 119 ? -9.541 13.528 -4.309 1.00 38.75 119 SER A O 1
ATOM 956 N N . LEU A 1 120 ? -9.789 12.190 -2.519 1.00 45.47 120 LEU A N 1
ATOM 957 C CA . LEU A 1 120 ? -10.586 11.139 -3.124 1.00 45.47 120 LEU A CA 1
ATOM 958 C C . LEU A 1 120 ? -11.955 11.752 -3.419 1.00 45.47 120 LEU A C 1
ATOM 960 O O . LEU A 1 120 ? -12.801 11.912 -2.532 1.00 45.47 120 LEU A O 1
ATOM 964 N N . THR A 1 121 ? -12.156 12.166 -4.666 1.00 41.91 121 THR A N 1
ATOM 965 C CA . THR A 1 121 ? -13.471 12.513 -5.191 1.00 41.91 121 THR A CA 1
ATOM 966 C C . THR A 1 121 ? -14.262 11.220 -5.361 1.00 41.91 121 THR A C 1
ATOM 968 O O . THR A 1 121 ? -14.478 10.721 -6.462 1.00 41.91 121 THR A O 1
ATOM 971 N N . ASN A 1 122 ? -14.726 10.658 -4.244 1.00 42.91 122 ASN A N 1
ATOM 972 C CA . ASN A 1 122 ? -15.781 9.660 -4.281 1.00 42.91 122 ASN A CA 1
ATOM 973 C C . ASN A 1 122 ? -17.084 10.373 -4.649 1.00 42.91 122 ASN A C 1
ATOM 975 O O . ASN A 1 122 ? -17.886 10.750 -3.800 1.00 42.91 122 ASN A O 1
ATOM 979 N N . SER A 1 123 ? -17.303 10.514 -5.954 1.00 40.38 123 SER A N 1
ATOM 980 C CA . SER A 1 123 ? -18.631 10.579 -6.557 1.00 40.38 123 SER A CA 1
ATOM 981 C C . SER A 1 123 ? -19.308 9.206 -6.403 1.00 40.38 123 SER A C 1
ATOM 983 O O . SER A 1 123 ? -19.578 8.507 -7.375 1.00 40.38 123 SER A O 1
ATOM 985 N N . PHE A 1 124 ? -19.568 8.794 -5.166 1.00 39.19 124 PHE A N 1
ATOM 986 C CA . PHE A 1 124 ? -20.519 7.732 -4.864 1.00 39.19 124 PHE A CA 1
ATOM 987 C C . PHE A 1 124 ? -21.576 8.347 -3.965 1.00 39.19 124 PHE A C 1
ATOM 989 O O . PHE A 1 124 ? -21.525 8.288 -2.738 1.00 39.19 124 PHE A O 1
ATOM 996 N N . VAL A 1 125 ? -22.513 9.022 -4.631 1.00 49.50 125 VAL A N 1
ATOM 997 C CA . VAL A 1 125 ? -23.756 9.510 -4.048 1.00 49.50 125 VAL A CA 1
ATOM 998 C C . VAL A 1 125 ? -24.410 8.341 -3.321 1.00 49.50 125 VAL A C 1
ATOM 1000 O O . VAL A 1 125 ? -24.918 7.396 -3.923 1.00 49.50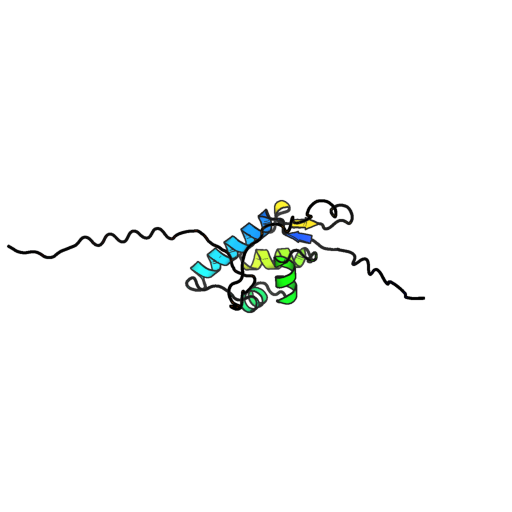 125 VAL A O 1
ATOM 1003 N N . LYS A 1 126 ? -24.374 8.417 -1.994 1.00 46.28 126 LYS A N 1
ATOM 1004 C CA . LYS A 1 126 ? -25.132 7.582 -1.074 1.00 46.28 126 LYS A CA 1
ATOM 1005 C C . LYS A 1 126 ? -26.613 7.812 -1.369 1.00 46.28 126 LYS A C 1
ATOM 1007 O O . LYS A 1 126 ? -27.210 8.758 -0.863 1.00 46.28 126 LYS A O 1
ATOM 1012 N N . LYS A 1 127 ? -27.214 6.962 -2.204 1.00 43.88 127 LYS A N 1
ATOM 1013 C CA . LYS A 1 127 ? -28.661 6.948 -2.449 1.00 43.88 127 LYS A CA 1
ATOM 1014 C C . LYS A 1 127 ? -29.366 6.398 -1.205 1.00 43.88 127 LYS A C 1
ATOM 1016 O O . LYS A 1 127 ? -29.753 5.238 -1.147 1.00 43.88 127 LYS A O 1
ATOM 1021 N N . ARG A 1 128 ? -29.489 7.230 -0.170 1.00 46.41 128 ARG A N 1
ATOM 1022 C CA . ARG A 1 128 ? -30.434 7.026 0.933 1.00 46.41 128 ARG A CA 1
ATOM 1023 C C . ARG A 1 128 ? -31.768 7.625 0.492 1.00 46.41 128 ARG A C 1
ATOM 1025 O O . ARG A 1 128 ? -31.993 8.816 0.670 1.00 46.41 128 ARG A O 1
ATOM 1032 N N . HIS A 1 129 ? -32.652 6.809 -0.076 1.00 47.44 129 HIS A N 1
ATOM 1033 C CA . HIS A 1 129 ? -34.072 7.147 -0.041 1.00 47.44 129 HIS A CA 1
ATOM 1034 C C . HIS A 1 129 ? -34.603 6.748 1.331 1.00 47.44 129 HIS A C 1
ATOM 1036 O O . HIS A 1 129 ? -34.840 5.579 1.621 1.00 47.44 129 HIS A O 1
ATOM 1042 N N . ASN A 1 130 ? -34.704 7.753 2.191 1.00 45.41 130 ASN A N 1
ATOM 1043 C CA . ASN A 1 130 ? -35.575 7.749 3.347 1.00 45.41 130 ASN A CA 1
ATOM 1044 C C . ASN A 1 130 ? -37.015 7.868 2.815 1.00 45.41 130 ASN A C 1
ATOM 1046 O O . ASN A 1 130 ? -37.375 8.889 2.237 1.00 45.41 130 ASN A O 1
ATOM 1050 N N . LEU A 1 131 ? -37.803 6.799 2.940 1.00 51.34 131 LEU A N 1
ATOM 1051 C CA . LEU A 1 131 ? -39.253 6.853 2.772 1.00 51.34 131 LEU A CA 1
ATOM 1052 C C . LEU A 1 131 ? -39.867 6.949 4.166 1.00 51.34 131 LEU A C 1
ATOM 1054 O O . LEU A 1 131 ? -40.192 5.945 4.793 1.00 51.34 131 LEU A O 1
ATOM 1058 N N . ASN A 1 132 ? -39.982 8.182 4.652 1.00 48.81 132 ASN A N 1
ATOM 1059 C CA . ASN A 1 132 ? -40.964 8.525 5.666 1.00 48.81 132 ASN A CA 1
ATOM 1060 C C . ASN A 1 132 ? -42.321 8.651 4.948 1.00 48.81 132 ASN A C 1
ATOM 1062 O O . ASN A 1 132 ? -42.581 9.675 4.321 1.00 48.81 132 ASN A O 1
ATOM 1066 N N . ASN A 1 133 ? -43.181 7.636 5.037 1.00 48.91 133 ASN A N 1
ATOM 1067 C CA . ASN A 1 133 ? -44.626 7.828 4.858 1.00 48.91 133 ASN A CA 1
ATOM 1068 C C . ASN A 1 133 ? -45.182 8.112 6.263 1.00 48.91 133 ASN A C 1
ATOM 1070 O O . ASN A 1 133 ? -45.147 7.231 7.114 1.00 48.91 133 ASN A O 1
ATOM 1074 N N . LEU A 1 134 ? -45.377 9.367 6.669 1.00 47.44 134 LEU A N 1
ATOM 1075 C CA . LEU A 1 134 ? -46.403 10.343 6.277 1.00 47.44 134 LEU A CA 1
ATOM 1076 C C . LEU A 1 134 ? -47.764 10.069 6.950 1.00 47.44 134 LEU A C 1
ATOM 1078 O O . LEU A 1 134 ? -48.477 9.154 6.564 1.00 47.44 134 LEU A O 1
ATOM 1082 N N . SER A 1 135 ? -48.072 10.962 7.903 1.00 42.50 135 SER A N 1
ATOM 1083 C CA . SER A 1 135 ? -49.389 11.487 8.318 1.00 42.50 135 SER A CA 1
ATOM 1084 C C . SER A 1 135 ? -50.394 10.499 8.929 1.00 42.50 135 SER A C 1
ATOM 1086 O O . SER A 1 135 ? -50.992 9.688 8.241 1.00 42.50 135 SER A O 1
ATOM 1088 N N . VAL A 1 136 ? -50.584 10.477 10.254 1.00 51.09 136 VAL A N 1
ATOM 1089 C CA . VAL A 1 136 ? -51.560 11.306 11.009 1.00 51.09 136 VAL A CA 1
ATOM 1090 C C . VAL A 1 136 ? -52.640 11.994 10.160 1.00 51.09 136 VAL A C 1
ATOM 1092 O O . VAL A 1 136 ? -52.344 12.904 9.392 1.00 51.09 136 VAL A O 1
ATOM 1095 N N . GLY A 1 137 ? -53.897 11.602 10.368 1.00 46.53 137 GLY A N 1
ATOM 1096 C CA . GLY A 1 137 ? -55.094 12.295 9.883 1.00 46.53 137 GLY A CA 1
ATOM 1097 C C . GLY A 1 137 ? -56.329 11.398 10.009 1.00 46.53 137 GLY A C 1
ATOM 1098 O O . GLY A 1 137 ? -56.509 10.503 9.199 1.00 46.53 137 GLY A O 1
ATOM 1099 N N . VAL A 1 138 ? -57.000 11.435 11.163 1.00 46.56 138 VAL A N 1
ATOM 1100 C CA . VAL A 1 138 ? -58.374 11.954 11.346 1.00 46.56 138 VAL A CA 1
ATOM 1101 C C . VAL A 1 138 ? -59.460 11.247 10.522 1.00 46.56 138 VAL A C 1
ATOM 1103 O O . VAL A 1 138 ? -59.586 11.473 9.325 1.00 46.56 138 VAL A O 1
ATOM 1106 N N . SER A 1 139 ? -60.253 10.408 11.196 1.00 45.12 139 SER A N 1
ATOM 1107 C CA . SER A 1 139 ? -61.700 10.580 11.434 1.00 45.12 139 SER A CA 1
ATOM 1108 C C . SER A 1 139 ? -62.246 9.412 12.247 1.00 45.12 139 SER A C 1
ATOM 1110 O O . SER A 1 139 ? -61.860 8.261 11.955 1.00 45.12 139 SER A O 1
#

Radius of gyration: 21.48 Å; chains: 1; bounding box: 95×40×34 Å

Sequence (139 aa):
MELQQSKTKRRRGVVLTSIGLKRLQQAILDAEVTENQGDRWTIEQLSDRMNISAKTLNRLWSRSQGVDRKTLVLCFRAFDLELHAKDYTVVTSENIENEVFDSSSKSSKVEKVNSSPFSLTNSFVKKRHNLNNLSVGVS

Secondary structure (DSSP, 8-state):
------------SEEE-HHHHHHHHHHHHHHHHHHSTTPPPPHHHHHHHHTS-HHHHHHHHHT-SPBPHHHHHHHHHTTT----TTTEEE--TT--SS------------------TT---------------------

InterPro domains:
  IPR010982 Lambda repressor-like, DNA-binding domain superfamily [G3DSA:1.10.260.40] (22-104)

=== Feature glossary ===
Each block in this record encodes a different view of the same protein. In brief:

Predicted aligned error. PAE(i, j) answers: if I align the predicted and true structures on residue i, how far off (in Å) do I expect residue j to be? A block-diagonal PAE matrix with low values on the blocks and high values off-diagonal is the signature of a multi-domain protein with confidently predicted domains but uncertain inter-domain orientation.

Contact-map, Ramachandran, and PAE plots. Plot images: a contact map (which residues are close in 3D, as an N×N binary image), a Ramachandran scatter (backbone torsion angles, revealing secondary-structure composition at a glance), and — for AlphaFold structures — a PAE heatmap (pairwise prediction confidence).

Backbone torsions (φ/ψ). φ (phi) and ψ (psi) are the two rotatable backbone dihedrals per residue: φ is the C(i-1)–N–Cα–C torsion, ψ is the N–Cα–C–N(i+1) torsion, both in degrees on (−180°, 180°]. α-helical residues cluster near (−60°, −45°); β-strand residues near (−120°, +130°). A Ramachandran plot is simply a scatter of (φ, ψ) for every residue.

Foldseek 3Di. A 3Di character summarizes, for each residue, the relative orientation of the Cα frame of its nearest spatial neighbor. Because it encodes fold topology rather than chemistry, 3Di alignments detect remote structural similarity that sequence alignment misses.

Radius of gyration, Cα contacts, bounding box. Three whole-structure scalars: the radius of gyration (RMS distance of Cα from centroid, in Å), the count of Cα–Cα contacts (pairs closer than 8 Å and separated by more than four residues in sequence — i.e. tertiary, not local, contacts), and the bounding-box dimensions. Together they distinguish compact globular folds from extended fibres or disordered chains.

Sequence. Sequence gives the chain of amino acids in standard one-letter code (A=alanine, C=cysteine, …, Y=tyrosine), read N→C. It is the only feature that is directly encoded by the gene; all structural features are derived from the folded form of this sequence.

mmCIF coordinates. Atomic coordinates in PDBx/mmCIF format — the same representation the Protein Data Bank distributes. Each line of the _atom_site loop places one backbone atom in Cartesian space (units: ångströms, origin: arbitrary).

Secondary structure (3-state, P-SEA). Three-state secondary structure (P-SEA) collapses the eight DSSP classes into helix (a), strand (b), and coil (c). P-SEA assigns these from Cα geometry alone — distances and angles — without requiring backbone oxygens, so it works on any Cα trace.

InterPro / GO / CATH / organism. Functional annotations link the protein to curated databases. InterPro entries identify conserved domains and families by matching the sequence against member-database signatures (Pfam, PROSITE, CDD, …). Gene Ontology (GO) terms describe molecular function, biological process, and cellular component in a controlled vocabulary. CATH places the structure in a hierarchical fold classification (Class/Architecture/Topology/Homologous-superfamily). The organism is the source species.

B-factor. B-factor (Debye–Waller factor) reflects atomic displacement in the crystal lattice. It is an experimental observable (units Å²), not a prediction; low values mean the atom is pinned down, high values mean it moves or is heterogeneous across the crystal.

Rendered structure images. Structure images are PyMOL renders from six orthogonal camera directions. Cartoon representation draws helices as coils and strands as arrows; sticks shows the backbone as bonds; surface shows the solvent-excluded envelope. Rainbow coloring maps sequence position to hue (blue→red, N→C); chain coloring assigns a distinct color per polypeptide.

Solvent-accessible surface area. Solvent-accessible surface area (SASA) is the area in Å² traced out by the centre of a 1.4 Å probe sphere (a water molecule) rolled over the protein's van der Waals surface (Shrake–Rupley / Lee–Richards construction). Buried residues have near-zero SASA; fully exposed residues can exceed 200 Å². The total SASA scales roughly with the number of surface residues.

Secondary structure (8-state, DSSP). The SS8 string is DSSP's per-residue secondary-structure call. α-helix (H) means an i→i+4 H-bond ladder; β-strand (E) means the residue participates in a β-sheet; 3₁₀ (G) and π (I) are tighter and wider helices; T/S are turns/bends; '-' is loop.

pLDDT. For AlphaFold models, the B-factor field carries pLDDT — the model's own estimate of local accuracy on a 0–100 scale. Regions with pLDDT<50 should be treated as essentially unmodeled; they often correspond to intrinsically disordered segments.

Nearest PDB structures. Nearest PDB neighbors are the top structural matches found by Foldseek when searching this structure against the entire Protein Data Bank. Each hit reports a TM-score (0 to 1; >0.5 almost always implies the same fold) and an E-value. These are *structural* homologs — they may share no detectable sequence similarity.